Protein AF-A0A084AAA1-F1 (afdb_monomer_lite)

Organism: NCBI:txid1415168

Radius of gyration: 14.86 Å; chains: 1; bounding box: 47×26×35 Å

Sequence (110 aa):
MKALEFWNLIDKYLKENNMSLTQLNNELCFRPGYLKVRKDRHKIPSAIKMVKLKNILSDDVLYELITTFCVLPTSLHDIREVDDFILSLEISKEMREKQRMRRKLQRTTD

Structure (mmCIF, N/CA/C/O backbone):
data_AF-A0A084AAA1-F1
#
_entry.id   AF-A0A084AAA1-F1
#
loop_
_atom_site.group_PDB
_atom_site.id
_atom_site.type_symbol
_atom_site.label_atom_id
_atom_site.label_alt_id
_atom_site.label_comp_id
_atom_site.label_asym_id
_atom_site.label_entity_id
_atom_site.label_seq_id
_atom_site.pdbx_PDB_ins_code
_atom_site.Cartn_x
_atom_site.Cartn_y
_atom_site.Cartn_z
_atom_site.occupancy
_atom_site.B_iso_or_equiv
_atom_site.auth_seq_id
_atom_site.auth_comp_id
_atom_site.auth_asym_id
_atom_site.auth_atom_id
_atom_site.pdbx_PDB_model_num
ATOM 1 N N . MET A 1 1 ? 5.377 -9.518 4.140 1.00 76.12 1 MET A N 1
ATOM 2 C CA . MET A 1 1 ? 4.088 -9.570 3.437 1.00 76.12 1 MET A CA 1
ATOM 3 C C . MET A 1 1 ? 4.254 -10.195 2.053 1.00 76.12 1 MET A C 1
ATOM 5 O O . MET A 1 1 ? 5.214 -9.868 1.371 1.00 76.12 1 MET A O 1
ATOM 9 N N . LYS A 1 2 ? 3.370 -11.099 1.624 1.00 85.06 2 LYS A N 1
ATOM 10 C CA . LYS A 1 2 ? 3.373 -11.652 0.248 1.00 85.06 2 LYS A CA 1
ATOM 11 C C . LYS A 1 2 ? 2.313 -10.968 -0.624 1.00 85.06 2 LYS A C 1
ATOM 13 O O . LYS A 1 2 ? 1.360 -10.394 -0.110 1.00 85.06 2 LYS A O 1
ATOM 18 N N . ALA A 1 3 ? 2.434 -11.077 -1.950 1.00 89.00 3 ALA A N 1
ATOM 19 C CA . ALA A 1 3 ? 1.453 -10.507 -2.884 1.00 89.00 3 ALA A CA 1
ATOM 20 C C . ALA A 1 3 ? 0.015 -11.001 -2.636 1.00 89.00 3 ALA A C 1
ATOM 22 O O . ALA A 1 3 ? -0.927 -10.232 -2.790 1.00 89.00 3 ALA A O 1
ATOM 23 N N . LEU A 1 4 ? -0.152 -12.256 -2.207 1.00 92.00 4 LEU A N 1
ATOM 24 C CA . LEU A 1 4 ? -1.457 -12.809 -1.836 1.00 92.00 4 LEU A CA 1
ATOM 25 C C . LEU A 1 4 ? -2.089 -12.062 -0.650 1.00 92.00 4 LEU A C 1
ATOM 27 O O . LEU A 1 4 ? -3.261 -11.716 -0.699 1.00 92.00 4 LEU A O 1
ATOM 31 N N . GLU A 1 5 ? -1.307 -11.771 0.392 1.00 93.00 5 GLU A N 1
ATOM 32 C CA . GLU A 1 5 ? -1.784 -11.040 1.574 1.00 93.00 5 GLU A CA 1
ATOM 33 C C . GLU A 1 5 ? -2.214 -9.618 1.205 1.00 93.00 5 GLU A C 1
ATOM 35 O O . GLU A 1 5 ? -3.262 -9.161 1.650 1.00 93.00 5 GLU A O 1
ATOM 40 N N . PHE A 1 6 ? -1.456 -8.952 0.326 1.00 94.75 6 PHE A N 1
ATOM 41 C CA . PHE A 1 6 ? -1.847 -7.657 -0.230 1.00 94.75 6 PHE A CA 1
ATOM 42 C C . PHE A 1 6 ? -3.214 -7.728 -0.925 1.00 94.75 6 PHE A C 1
ATOM 44 O O . PHE A 1 6 ? -4.097 -6.929 -0.624 1.00 94.75 6 PHE A O 1
ATOM 51 N N . TRP A 1 7 ? -3.426 -8.701 -1.817 1.00 96.12 7 TRP A N 1
ATOM 52 C CA . TRP A 1 7 ? -4.703 -8.824 -2.527 1.00 96.12 7 TRP A CA 1
ATOM 53 C C . TRP A 1 7 ? -5.865 -9.203 -1.610 1.00 96.12 7 TRP A C 1
ATOM 55 O O . TRP A 1 7 ? -6.966 -8.709 -1.825 1.00 96.12 7 TRP A O 1
ATOM 65 N N . ASN A 1 8 ? -5.621 -9.979 -0.552 1.00 96.19 8 ASN A N 1
ATOM 66 C CA . ASN A 1 8 ? -6.635 -10.263 0.463 1.00 96.19 8 ASN A CA 1
ATOM 67 C C . ASN A 1 8 ? -7.078 -8.991 1.206 1.00 96.19 8 ASN A C 1
ATOM 69 O O . ASN A 1 8 ? -8.266 -8.833 1.482 1.00 96.19 8 ASN A O 1
ATOM 73 N N . LEU A 1 9 ? -6.151 -8.074 1.510 1.00 96.12 9 LEU A N 1
ATOM 74 C CA . LEU A 1 9 ? -6.488 -6.780 2.117 1.00 96.12 9 LEU A CA 1
ATOM 75 C C . LEU A 1 9 ? -7.330 -5.917 1.171 1.00 96.12 9 LEU A C 1
ATOM 77 O O . LEU A 1 9 ? -8.325 -5.336 1.598 1.00 96.12 9 LEU A O 1
ATOM 81 N N . ILE A 1 10 ? -6.976 -5.885 -0.117 1.00 96.88 10 ILE A N 1
ATOM 82 C CA . ILE A 1 10 ? -7.769 -5.180 -1.132 1.00 96.88 10 ILE A CA 1
ATOM 83 C C . ILE A 1 10 ? -9.165 -5.798 -1.260 1.00 96.88 10 ILE A C 1
ATOM 85 O O . ILE A 1 10 ? -10.152 -5.072 -1.243 1.00 96.88 10 ILE A O 1
ATOM 89 N N . ASP A 1 11 ? -9.277 -7.123 -1.333 1.00 97.06 11 ASP A N 1
ATOM 90 C CA . ASP A 1 11 ? -10.569 -7.808 -1.453 1.00 97.06 11 ASP A CA 1
ATOM 91 C C . ASP A 1 11 ? -11.457 -7.587 -0.226 1.00 97.06 11 ASP A C 1
ATOM 93 O O . ASP A 1 11 ? -12.671 -7.417 -0.361 1.00 97.06 11 ASP A O 1
ATOM 97 N N . LYS A 1 12 ? -10.856 -7.527 0.968 1.00 97.31 12 LYS A N 1
ATOM 98 C CA . LYS A 1 12 ? -11.556 -7.148 2.196 1.00 97.31 12 LYS A CA 1
ATOM 99 C C . LYS A 1 12 ? -12.113 -5.726 2.097 1.00 97.31 12 LYS A C 1
ATOM 101 O O . LYS A 1 12 ? -13.311 -5.551 2.302 1.00 97.31 12 LYS A O 1
ATOM 106 N N . TYR A 1 13 ? -11.287 -4.750 1.716 1.00 96.75 13 TYR A N 1
ATOM 107 C CA . TYR A 1 13 ? -11.724 -3.362 1.534 1.00 96.75 13 TYR A CA 1
ATOM 108 C C . TYR A 1 13 ? -12.859 -3.246 0.505 1.00 96.75 13 TYR A C 1
ATOM 110 O O . TYR A 1 13 ? -13.869 -2.592 0.759 1.00 96.75 13 TYR A O 1
ATOM 118 N N . LEU A 1 14 ? -12.728 -3.920 -0.642 1.00 97.38 14 LEU A N 1
ATOM 119 C CA . LEU A 1 14 ? -13.755 -3.944 -1.687 1.00 97.38 14 LEU A CA 1
ATOM 120 C C . LEU A 1 14 ? -15.087 -4.490 -1.161 1.00 97.38 14 LEU A C 1
ATOM 122 O O . LEU A 1 14 ? -16.141 -3.917 -1.431 1.00 97.38 14 LEU A O 1
ATOM 126 N N . LYS A 1 15 ? -15.043 -5.569 -0.371 1.00 97.50 15 LYS A N 1
ATOM 127 C CA . LYS A 1 15 ? -16.231 -6.165 0.245 1.00 97.50 15 LYS A CA 1
ATOM 128 C C . LYS A 1 15 ? -16.878 -5.230 1.269 1.00 97.50 15 LYS A C 1
ATOM 130 O O . LYS A 1 15 ? -18.095 -5.084 1.255 1.00 97.50 15 LYS A O 1
ATOM 135 N N . GLU A 1 16 ? -16.083 -4.609 2.136 1.00 97.00 16 GLU A N 1
ATOM 136 C CA . GLU A 1 16 ? -16.565 -3.687 3.176 1.00 97.00 16 GLU A CA 1
ATOM 137 C C . GLU A 1 16 ? -17.222 -2.434 2.585 1.00 97.00 16 GLU A C 1
ATOM 139 O O . GLU A 1 16 ? -18.199 -1.938 3.138 1.00 97.00 16 GLU A O 1
ATOM 144 N N . ASN A 1 17 ? -16.740 -1.968 1.431 1.00 96.12 17 ASN A N 1
ATOM 145 C CA . ASN A 1 17 ? -17.249 -0.773 0.757 1.00 96.12 17 ASN A CA 1
ATOM 146 C C . ASN A 1 17 ? -18.247 -1.078 -0.376 1.00 96.12 17 ASN A C 1
ATOM 148 O O . ASN A 1 17 ? -18.638 -0.166 -1.100 1.00 96.12 17 ASN A O 1
ATOM 152 N N . ASN A 1 18 ? -18.649 -2.344 -0.558 1.00 96.56 18 ASN A N 1
ATOM 153 C CA . ASN A 1 18 ? -19.498 -2.800 -1.669 1.00 96.56 18 ASN A CA 1
ATOM 154 C C . ASN A 1 18 ? -19.027 -2.266 -3.042 1.00 96.56 18 ASN A C 1
ATOM 156 O O . ASN A 1 18 ? -19.808 -1.776 -3.860 1.00 96.56 18 ASN A O 1
ATOM 160 N N . MET A 1 19 ? -17.715 -2.331 -3.266 1.00 96.56 19 MET A N 1
ATOM 161 C CA . MET A 1 19 ? -17.024 -1.755 -4.413 1.00 96.56 19 MET A CA 1
ATOM 162 C C . MET A 1 19 ? -16.397 -2.859 -5.268 1.00 96.56 19 MET A C 1
ATOM 164 O O . MET A 1 19 ? -15.842 -3.833 -4.767 1.00 96.56 19 MET A O 1
ATOM 168 N N . SER A 1 20 ? -16.443 -2.706 -6.589 1.00 97.31 20 SER A N 1
ATOM 169 C CA . SER A 1 20 ? -15.725 -3.579 -7.521 1.00 97.31 20 SER A CA 1
ATOM 170 C C . SER A 1 20 ? -14.266 -3.150 -7.705 1.00 97.31 20 SER A C 1
ATOM 172 O O . SER A 1 20 ? -13.923 -1.971 -7.625 1.00 97.31 20 SER A O 1
ATOM 174 N N . LEU A 1 21 ? -13.397 -4.098 -8.072 1.00 96.94 21 LEU A N 1
ATOM 175 C CA . LEU A 1 21 ? -11.989 -3.801 -8.374 1.00 96.94 21 LEU A CA 1
ATOM 176 C C . LEU A 1 21 ? -11.832 -2.771 -9.513 1.00 96.94 21 LEU A C 1
ATOM 178 O O . LEU A 1 21 ? -10.875 -1.999 -9.527 1.00 96.94 21 LEU A O 1
ATOM 182 N N . THR A 1 22 ? -12.766 -2.749 -10.469 1.00 96.88 22 THR A N 1
ATOM 183 C CA . THR A 1 22 ? -12.785 -1.772 -11.568 1.00 96.88 22 THR A CA 1
ATOM 184 C C . THR A 1 22 ? -13.119 -0.366 -11.074 1.00 96.88 22 THR A C 1
ATOM 186 O O . THR A 1 22 ? -12.468 0.584 -11.502 1.00 96.88 22 THR A O 1
ATOM 189 N N . GLN A 1 23 ? -14.091 -0.225 -10.166 1.00 96.88 23 GLN A N 1
ATOM 190 C CA . GLN A 1 23 ? -14.410 1.064 -9.541 1.00 96.88 23 GLN A CA 1
ATOM 191 C C . GLN A 1 23 ? -13.202 1.597 -8.774 1.00 96.88 23 GLN A C 1
ATOM 193 O O . GLN A 1 23 ? -12.750 2.698 -9.074 1.00 96.88 23 GLN A O 1
ATOM 198 N N . LEU A 1 24 ? -12.586 0.767 -7.926 1.00 96.75 24 LEU A N 1
ATOM 199 C CA . LEU A 1 24 ? -11.368 1.139 -7.204 1.00 96.75 24 LEU A CA 1
ATOM 200 C C . LEU A 1 24 ? -10.240 1.569 -8.155 1.00 96.75 24 LEU A C 1
ATOM 202 O O . LEU A 1 24 ? -9.554 2.562 -7.929 1.00 96.75 24 LEU A O 1
ATOM 206 N N . ASN A 1 25 ? -10.044 0.843 -9.259 1.00 97.25 25 ASN A N 1
ATOM 207 C CA . ASN A 1 25 ? -9.040 1.198 -10.263 1.00 97.25 25 ASN A CA 1
ATOM 208 C C . ASN A 1 25 ? -9.265 2.606 -10.838 1.00 97.25 25 ASN A C 1
ATOM 210 O O . ASN A 1 25 ? -8.297 3.325 -11.096 1.00 97.25 25 ASN A O 1
ATOM 214 N N . ASN A 1 26 ? -10.526 2.976 -11.055 1.00 95.75 26 ASN A N 1
ATOM 215 C CA . ASN A 1 26 ? -10.905 4.275 -11.595 1.00 95.75 26 ASN A CA 1
ATOM 216 C C . ASN A 1 26 ? -10.785 5.384 -10.543 1.00 95.75 26 ASN A C 1
ATOM 218 O O . ASN A 1 26 ? -10.246 6.437 -10.867 1.00 95.75 26 ASN A O 1
ATOM 222 N N . GLU A 1 27 ? -11.191 5.138 -9.295 1.00 95.56 27 GLU A N 1
ATOM 223 C CA . GLU A 1 27 ? -11.030 6.088 -8.180 1.00 95.56 27 GLU A CA 1
ATOM 224 C C . GLU A 1 27 ? -9.563 6.431 -7.919 1.00 95.56 27 GLU A C 1
ATOM 226 O O . GLU A 1 27 ? -9.206 7.581 -7.680 1.00 95.56 27 GLU A O 1
ATOM 231 N N . LEU A 1 28 ? -8.676 5.446 -8.061 1.00 95.56 28 LEU A N 1
ATOM 232 C CA . LEU A 1 28 ? -7.232 5.651 -7.949 1.00 95.56 28 LEU A CA 1
ATOM 233 C C . LEU A 1 28 ? -6.615 6.288 -9.206 1.00 95.56 28 LEU A C 1
ATOM 235 O O . LEU A 1 28 ? -5.391 6.466 -9.291 1.00 95.56 28 LEU A O 1
ATOM 239 N N . CYS A 1 29 ? -7.431 6.632 -10.206 1.00 95.50 29 CYS A N 1
ATOM 240 C CA . CYS A 1 29 ? -7.008 7.166 -11.498 1.00 95.50 29 CYS A CA 1
ATOM 241 C C . CYS A 1 29 ? -5.873 6.324 -12.103 1.00 95.50 29 CYS A C 1
ATOM 243 O O . CYS A 1 29 ? -4.823 6.840 -12.510 1.00 95.50 29 CYS A O 1
ATOM 245 N N . PHE A 1 30 ? -6.018 4.999 -12.066 1.00 95.81 30 PHE A N 1
ATOM 246 C CA . PHE A 1 30 ? -5.104 4.089 -12.739 1.00 95.81 30 PHE A CA 1
ATOM 247 C C . PHE A 1 30 ? -5.542 3.854 -14.180 1.00 95.81 30 PHE A C 1
ATOM 249 O O . PHE A 1 30 ? -6.703 4.027 -14.545 1.00 95.81 30 PHE A O 1
ATOM 256 N N . ARG A 1 31 ? -4.593 3.415 -15.018 1.00 95.75 31 ARG A N 1
ATOM 257 C CA . ARG A 1 31 ? -4.911 2.986 -16.384 1.00 95.75 31 ARG A CA 1
ATOM 258 C C . ARG A 1 31 ? -6.020 1.918 -16.328 1.00 95.75 31 ARG A C 1
ATOM 260 O O . ARG A 1 31 ? -5.969 1.072 -15.428 1.00 95.75 31 ARG A O 1
ATOM 267 N N . PRO A 1 32 ? -6.986 1.914 -17.264 1.00 95.38 32 PRO A N 1
ATOM 268 C CA . PRO A 1 32 ? -8.051 0.917 -17.279 1.00 95.38 32 PRO A CA 1
ATOM 269 C C . PRO A 1 32 ? -7.514 -0.515 -17.150 1.00 95.38 32 PRO A C 1
ATOM 271 O O . PRO A 1 32 ? -6.584 -0.908 -17.855 1.00 95.38 32 PRO A O 1
ATOM 274 N N . GLY A 1 33 ? -8.073 -1.272 -16.202 1.00 93.62 33 GLY A N 1
ATOM 275 C CA . GLY A 1 33 ? -7.711 -2.670 -15.944 1.00 93.62 33 GLY A CA 1
ATOM 276 C C . GLY A 1 33 ? -6.363 -2.896 -15.246 1.00 93.62 33 GLY A C 1
ATOM 277 O O . GLY A 1 33 ? -5.970 -4.050 -15.075 1.00 93.62 33 GLY A O 1
ATOM 278 N N . TYR A 1 34 ? -5.653 -1.847 -14.817 1.00 96.88 34 TYR A N 1
ATOM 279 C CA . TYR A 1 34 ? -4.331 -1.975 -14.195 1.00 96.88 34 TYR A CA 1
ATOM 280 C C . TYR A 1 34 ? -4.331 -2.906 -12.976 1.00 96.88 34 TYR A C 1
ATOM 282 O O . TYR A 1 34 ? -3.507 -3.823 -12.912 1.00 96.88 34 TYR A O 1
ATOM 290 N N . LEU A 1 35 ? -5.255 -2.708 -12.028 1.00 96.56 35 LEU A N 1
ATOM 291 C CA . LEU A 1 35 ? -5.328 -3.549 -10.829 1.00 96.56 35 LEU A CA 1
ATOM 292 C C . LEU A 1 35 ? -5.676 -4.998 -11.160 1.00 96.56 35 LEU A C 1
ATOM 294 O O . LEU A 1 35 ? -5.062 -5.899 -10.600 1.00 96.56 35 LEU A O 1
ATOM 298 N N . LYS A 1 36 ? -6.582 -5.226 -12.118 1.00 96.44 36 LYS A N 1
ATOM 299 C CA . LYS A 1 36 ? -6.924 -6.575 -12.585 1.00 96.44 36 LYS A CA 1
ATOM 300 C C . LYS A 1 36 ? -5.687 -7.300 -13.120 1.00 96.44 36 LYS A C 1
ATOM 302 O O . LYS A 1 36 ? -5.345 -8.367 -12.631 1.00 96.44 36 LYS A O 1
ATOM 307 N N . VAL A 1 37 ? -4.936 -6.665 -14.024 1.00 96.69 37 VAL A N 1
ATOM 308 C CA . VAL A 1 37 ? -3.699 -7.242 -14.580 1.00 96.69 37 VAL A CA 1
ATOM 309 C C . VAL A 1 37 ? -2.664 -7.537 -13.490 1.00 96.69 37 VAL A C 1
ATOM 311 O O . VAL A 1 37 ? -1.951 -8.538 -13.565 1.00 96.69 37 VAL A O 1
ATOM 314 N N . ARG A 1 38 ? -2.540 -6.669 -12.479 1.00 95.31 38 ARG A N 1
ATOM 315 C CA . ARG A 1 38 ? -1.621 -6.888 -11.353 1.00 95.31 38 ARG A CA 1
ATOM 316 C C . ARG A 1 38 ? -2.072 -8.055 -10.475 1.00 95.31 38 ARG A C 1
ATOM 318 O O . ARG A 1 38 ? -1.221 -8.866 -10.108 1.00 95.31 38 ARG A O 1
ATOM 325 N N . LYS A 1 39 ? -3.376 -8.167 -10.210 1.00 95.75 39 LYS A N 1
ATOM 326 C CA . LYS A 1 39 ? -3.982 -9.255 -9.436 1.00 95.75 39 LYS A CA 1
ATOM 327 C C . LYS A 1 39 ? -3.791 -10.599 -10.121 1.00 95.75 39 LYS A C 1
ATOM 329 O O . LYS A 1 39 ? -3.214 -11.496 -9.518 1.00 95.75 39 LYS A O 1
ATOM 334 N N . ASP A 1 40 ? -4.130 -10.690 -11.404 1.00 94.94 40 ASP A N 1
ATOM 335 C CA . ASP A 1 40 ? -3.993 -11.918 -12.200 1.00 94.94 40 ASP A CA 1
ATOM 336 C C . ASP A 1 40 ? -2.532 -12.402 -12.249 1.00 94.94 40 ASP A C 1
ATOM 338 O O . ASP A 1 40 ? -2.233 -13.593 -12.181 1.00 94.94 40 ASP A O 1
ATOM 342 N N . ARG A 1 41 ? -1.582 -11.460 -12.301 1.00 94.56 41 ARG A N 1
ATOM 343 C CA . ARG A 1 41 ? -0.139 -11.753 -12.301 1.00 94.56 41 ARG A CA 1
ATOM 344 C C . ARG A 1 41 ? 0.453 -11.967 -10.910 1.00 94.56 41 ARG A C 1
ATOM 346 O O . ARG A 1 41 ? 1.666 -12.136 -10.818 1.00 94.56 41 ARG A O 1
ATOM 353 N N . HIS A 1 42 ? -0.351 -11.917 -9.848 1.00 92.12 42 HIS A N 1
ATOM 354 C CA . HIS A 1 42 ? 0.108 -12.002 -8.460 1.00 92.12 42 HIS A CA 1
ATOM 355 C C . HIS A 1 42 ? 1.226 -10.990 -8.143 1.00 92.12 42 HIS A C 1
ATOM 357 O O . HIS A 1 42 ? 2.176 -11.286 -7.419 1.00 92.12 42 HIS A O 1
ATOM 363 N N . LYS A 1 43 ? 1.134 -9.778 -8.709 1.00 92.81 43 LYS A N 1
ATOM 364 C CA . LYS A 1 43 ? 2.117 -8.702 -8.520 1.00 92.81 43 LYS A CA 1
ATOM 365 C C . LYS A 1 43 ? 1.535 -7.566 -7.697 1.00 92.81 43 LYS A C 1
ATOM 367 O O . LYS A 1 43 ? 0.404 -7.145 -7.920 1.00 92.81 43 LYS A O 1
ATOM 372 N N . ILE A 1 44 ? 2.362 -7.010 -6.822 1.00 92.00 44 ILE A N 1
ATOM 373 C CA . ILE A 1 44 ? 2.067 -5.766 -6.109 1.00 92.00 44 ILE A CA 1
ATOM 374 C C . ILE A 1 44 ? 2.330 -4.586 -7.076 1.00 92.00 44 ILE A C 1
ATOM 376 O O . ILE A 1 44 ? 3.206 -4.685 -7.954 1.00 92.00 44 ILE A O 1
ATOM 380 N N . PRO A 1 45 ? 1.541 -3.497 -7.021 1.00 93.31 45 PRO A N 1
ATOM 381 C CA . PRO A 1 45 ? 1.867 -2.266 -7.739 1.00 93.31 45 PRO A CA 1
ATOM 382 C C . PRO A 1 45 ? 3.218 -1.666 -7.297 1.00 93.31 45 PRO A C 1
ATOM 384 O O . PRO A 1 45 ? 3.798 -2.066 -6.295 1.00 93.31 45 PRO A O 1
ATOM 387 N N . SER A 1 46 ? 3.766 -0.735 -8.080 1.00 93.62 46 SER A N 1
ATOM 388 C CA . SER A 1 46 ? 5.031 -0.064 -7.737 1.00 93.62 46 SER A CA 1
ATOM 389 C C . SER A 1 46 ? 4.874 0.874 -6.538 1.00 93.62 46 SER A C 1
ATOM 391 O O . SER A 1 46 ? 3.755 1.276 -6.215 1.00 93.62 46 SER A O 1
ATOM 393 N N . ALA A 1 47 ? 5.993 1.288 -5.934 1.00 93.31 47 ALA A N 1
ATOM 394 C CA . ALA A 1 47 ? 5.983 2.188 -4.777 1.00 93.31 47 ALA A CA 1
ATOM 395 C C . ALA A 1 47 ? 5.210 3.492 -5.055 1.00 93.31 47 ALA A C 1
ATOM 397 O O . ALA A 1 47 ? 4.322 3.858 -4.295 1.00 93.31 47 ALA A O 1
ATOM 398 N N . ILE A 1 48 ? 5.427 4.108 -6.220 1.00 94.00 48 ILE A N 1
ATOM 399 C CA . ILE A 1 48 ? 4.686 5.305 -6.653 1.00 94.00 48 ILE A CA 1
ATOM 400 C C . ILE A 1 48 ? 3.165 5.079 -6.749 1.00 94.00 48 ILE A C 1
ATOM 402 O O . ILE A 1 48 ? 2.363 5.973 -6.509 1.00 94.00 48 ILE A O 1
ATOM 406 N N . LYS A 1 49 ? 2.723 3.859 -7.083 1.00 94.12 49 LYS A N 1
ATOM 407 C CA . LYS A 1 49 ? 1.293 3.520 -7.128 1.00 94.12 49 LYS A CA 1
ATOM 408 C C . LYS A 1 49 ? 0.737 3.208 -5.737 1.00 94.12 49 LYS A C 1
ATOM 410 O O . LYS A 1 49 ? -0.457 3.411 -5.538 1.00 94.12 49 LYS A O 1
ATOM 415 N N . MET A 1 50 ? 1.570 2.753 -4.796 1.00 93.62 50 MET A N 1
ATOM 416 C CA . MET A 1 50 ? 1.172 2.527 -3.400 1.00 93.62 50 MET A CA 1
ATOM 417 C C . MET A 1 50 ? 0.787 3.814 -2.679 1.00 93.62 50 MET A C 1
ATOM 419 O O . MET A 1 50 ? -0.113 3.768 -1.851 1.00 93.62 50 MET A O 1
ATOM 423 N N . VAL A 1 51 ? 1.381 4.954 -3.043 1.00 94.12 51 VAL A N 1
ATOM 424 C CA . VAL A 1 51 ? 1.026 6.277 -2.492 1.00 94.12 51 VAL A CA 1
ATOM 425 C C . VAL A 1 51 ? -0.485 6.528 -2.552 1.00 94.12 51 VAL A C 1
ATOM 427 O O . VAL A 1 51 ? -1.092 7.023 -1.605 1.00 94.12 51 VAL A O 1
ATOM 430 N N . LYS A 1 52 ? -1.134 6.100 -3.642 1.00 94.81 52 LYS A N 1
ATOM 431 C CA . LYS A 1 52 ? -2.575 6.298 -3.838 1.00 94.81 52 LYS A CA 1
ATOM 432 C C . LYS A 1 52 ? -3.461 5.442 -2.925 1.00 94.81 52 LYS A C 1
ATOM 434 O O . LYS A 1 52 ? -4.662 5.664 -2.880 1.00 94.81 52 LYS A O 1
ATOM 439 N N . LEU A 1 53 ? -2.896 4.476 -2.203 1.00 94.75 53 LEU A N 1
ATOM 440 C CA . LEU A 1 53 ? -3.631 3.575 -1.313 1.00 94.75 53 LEU A CA 1
ATOM 441 C C . LEU A 1 53 ? -3.685 4.057 0.151 1.00 94.75 53 LEU A C 1
ATOM 443 O O . LEU A 1 53 ? -4.152 3.297 0.996 1.00 94.75 53 LEU A O 1
ATOM 447 N N . LYS A 1 54 ? -3.266 5.301 0.457 1.00 91.81 54 LYS A N 1
ATOM 448 C CA . LYS A 1 54 ? -3.229 5.874 1.825 1.00 91.81 54 LYS A CA 1
ATOM 449 C C . LYS A 1 54 ? -4.539 5.738 2.610 1.00 91.81 54 LYS A C 1
ATOM 451 O O . LYS A 1 54 ? -4.515 5.504 3.806 1.00 91.81 54 LYS A O 1
ATOM 456 N N . ASN A 1 55 ? -5.679 5.835 1.930 1.00 91.19 55 ASN A N 1
ATOM 457 C CA . ASN A 1 55 ? -7.000 5.765 2.570 1.00 91.19 55 ASN A CA 1
ATOM 458 C C . ASN A 1 55 ? -7.645 4.370 2.494 1.00 91.19 55 ASN A C 1
ATOM 460 O O . ASN A 1 55 ? -8.814 4.205 2.827 1.00 91.19 55 ASN A O 1
ATOM 464 N N . ILE A 1 56 ? -6.905 3.379 1.998 1.00 93.81 56 ILE A N 1
ATOM 465 C CA . ILE A 1 56 ? -7.389 2.012 1.763 1.00 93.81 56 ILE A CA 1
ATOM 466 C C . ILE A 1 56 ? -6.644 1.022 2.653 1.00 93.81 56 ILE A C 1
ATOM 468 O O . ILE A 1 56 ? -7.237 0.091 3.191 1.00 93.81 56 ILE A O 1
ATOM 472 N N . LEU A 1 57 ? -5.335 1.211 2.800 1.00 93.94 57 LEU A N 1
ATOM 473 C CA . LEU A 1 57 ? -4.468 0.380 3.624 1.00 93.94 57 LEU A CA 1
ATOM 474 C C . LEU A 1 57 ? -3.947 1.197 4.800 1.00 93.94 57 LEU A C 1
ATOM 476 O O . LEU A 1 57 ? -3.797 2.409 4.693 1.00 93.94 57 LEU A O 1
ATOM 480 N N . SER A 1 58 ? -3.634 0.527 5.907 1.00 94.62 58 SER A N 1
ATOM 481 C CA . SER A 1 58 ? -3.016 1.202 7.045 1.00 94.62 58 SER A CA 1
ATOM 482 C C . SER A 1 58 ? -1.587 1.644 6.733 1.00 94.62 58 SER A C 1
ATOM 484 O O . SER A 1 58 ? -0.880 1.020 5.933 1.00 94.62 58 SER A O 1
ATOM 486 N N . ASP A 1 59 ? -1.139 2.677 7.439 1.00 95.31 59 ASP A N 1
ATOM 487 C CA . ASP A 1 59 ? 0.205 3.243 7.312 1.00 95.31 59 ASP A CA 1
ATOM 488 C C . ASP A 1 59 ? 1.308 2.194 7.508 1.00 95.31 59 ASP A C 1
ATOM 490 O O . ASP A 1 59 ? 2.255 2.133 6.724 1.00 95.31 59 ASP A O 1
ATOM 494 N N . ASP A 1 60 ? 1.151 1.287 8.476 1.00 94.50 60 ASP A N 1
ATOM 495 C CA . ASP A 1 60 ? 2.080 0.173 8.697 1.00 94.50 60 ASP A CA 1
ATOM 496 C C . ASP A 1 60 ? 2.178 -0.773 7.493 1.00 94.50 60 ASP A C 1
ATOM 498 O O . ASP A 1 60 ? 3.273 -1.204 7.115 1.00 94.50 60 ASP A O 1
ATOM 502 N N . VAL A 1 61 ? 1.038 -1.096 6.874 1.00 94.06 61 VAL A N 1
ATOM 503 C CA . VAL A 1 61 ? 0.985 -1.975 5.700 1.00 94.06 61 VAL A CA 1
ATOM 504 C C . VAL A 1 61 ? 1.642 -1.293 4.506 1.00 94.06 61 VAL A C 1
ATOM 506 O O . VAL A 1 61 ? 2.468 -1.907 3.827 1.00 94.06 61 VAL A O 1
ATOM 509 N N . LEU A 1 62 ? 1.311 -0.023 4.261 1.00 94.44 62 LEU A N 1
ATOM 510 C CA . LEU A 1 62 ? 1.892 0.767 3.175 1.00 94.44 62 LEU A CA 1
ATOM 511 C C . LEU A 1 62 ? 3.404 0.884 3.330 1.00 94.44 62 LEU A C 1
ATOM 513 O O . LEU A 1 62 ? 4.149 0.637 2.380 1.00 94.44 62 LEU A O 1
ATOM 517 N N . TYR A 1 63 ? 3.859 1.175 4.543 1.00 94.06 63 TYR A N 1
ATOM 518 C CA . TYR A 1 63 ? 5.269 1.281 4.857 1.00 94.06 63 TYR A CA 1
ATOM 519 C C . TYR A 1 63 ? 6.020 -0.038 4.627 1.00 94.06 63 TYR A C 1
ATOM 521 O O . TYR A 1 63 ? 7.061 -0.050 3.961 1.00 94.06 63 TYR A O 1
ATOM 529 N N . GLU A 1 64 ? 5.504 -1.172 5.119 1.00 91.88 64 GLU A N 1
ATOM 530 C CA . GLU A 1 64 ? 6.130 -2.480 4.882 1.00 91.88 64 GLU A CA 1
ATOM 531 C C . GLU A 1 64 ? 6.166 -2.832 3.387 1.00 91.88 64 GLU A C 1
ATOM 533 O O . GLU A 1 64 ? 7.198 -3.296 2.891 1.00 91.88 64 GLU A O 1
ATOM 538 N N . LEU A 1 65 ? 5.071 -2.598 2.658 1.00 92.44 65 LEU A N 1
ATOM 539 C CA . LEU A 1 65 ? 4.987 -2.879 1.224 1.00 92.44 65 LEU A CA 1
ATOM 540 C C . LE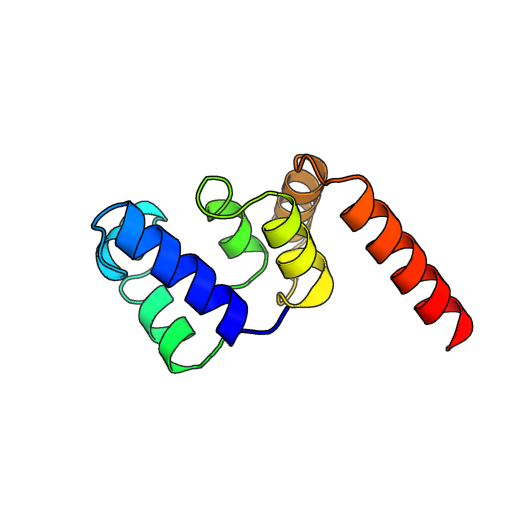U A 1 65 ? 6.015 -2.078 0.430 1.00 92.44 65 LEU A C 1
ATOM 542 O O . LEU A 1 65 ? 6.746 -2.663 -0.373 1.00 92.44 65 LEU A O 1
ATOM 546 N N . ILE A 1 66 ? 6.089 -0.768 0.661 1.00 92.31 66 ILE A N 1
ATOM 547 C CA . ILE A 1 66 ? 6.982 0.118 -0.087 1.00 92.31 66 ILE A CA 1
ATOM 548 C C . ILE A 1 66 ? 8.448 -0.209 0.205 1.00 92.31 66 ILE A C 1
ATOM 550 O O . ILE A 1 66 ? 9.234 -0.364 -0.725 1.00 92.31 66 ILE A O 1
ATOM 554 N N . THR A 1 67 ? 8.809 -0.376 1.479 1.00 88.81 67 THR A N 1
ATOM 555 C CA . THR A 1 67 ? 10.213 -0.553 1.893 1.00 88.81 67 THR A CA 1
ATOM 556 C C . THR A 1 67 ? 10.773 -1.950 1.641 1.00 88.81 67 THR A C 1
ATOM 558 O O . THR A 1 67 ? 11.988 -2.127 1.661 1.00 88.81 67 THR A O 1
ATOM 561 N N . THR A 1 68 ? 9.912 -2.956 1.449 1.00 85.81 68 THR A N 1
ATOM 562 C CA . THR A 1 68 ? 10.349 -4.363 1.399 1.00 85.81 68 THR A CA 1
ATOM 563 C C . THR A 1 68 ? 10.002 -5.070 0.089 1.00 85.81 68 THR A C 1
ATOM 565 O O . THR A 1 68 ? 10.750 -5.946 -0.334 1.00 85.81 68 THR A O 1
ATOM 568 N N . PHE A 1 69 ? 8.867 -4.749 -0.541 1.00 83.94 69 PHE A N 1
ATOM 569 C CA . PHE A 1 69 ? 8.312 -5.574 -1.625 1.00 83.94 69 PHE A CA 1
ATOM 570 C C . PHE A 1 69 ? 8.106 -4.827 -2.941 1.00 83.94 69 PHE A C 1
ATOM 572 O O . PHE A 1 69 ? 8.056 -5.454 -4.001 1.00 83.94 69 PHE A O 1
ATOM 579 N N . CYS A 1 70 ? 7.950 -3.506 -2.897 1.00 85.88 70 CYS A N 1
ATOM 580 C CA . CYS A 1 70 ? 7.708 -2.719 -4.093 1.00 85.88 70 CYS A CA 1
ATOM 581 C C . CYS A 1 70 ? 8.981 -2.529 -4.917 1.00 85.88 70 CYS A C 1
ATOM 583 O O . CYS A 1 70 ? 10.073 -2.333 -4.394 1.00 85.88 70 CYS A O 1
ATOM 585 N N . VAL A 1 71 ? 8.803 -2.496 -6.238 1.00 86.44 71 VAL A N 1
ATOM 586 C CA . VAL A 1 71 ? 9.828 -1.956 -7.134 1.00 86.44 71 VAL A CA 1
ATOM 587 C C . VAL A 1 71 ? 9.917 -0.452 -6.886 1.00 86.44 71 VAL A C 1
ATOM 589 O O . VAL A 1 71 ? 8.904 0.252 -7.007 1.00 86.44 71 VAL A O 1
ATOM 592 N N . LEU A 1 72 ? 11.116 0.007 -6.528 1.00 83.50 72 LEU A N 1
ATOM 593 C CA . LEU A 1 72 ? 11.406 1.414 -6.287 1.00 83.50 72 LEU A CA 1
ATOM 594 C C . LEU A 1 72 ? 11.522 2.184 -7.611 1.00 83.50 72 LEU A C 1
ATOM 596 O O . LEU A 1 72 ? 11.947 1.614 -8.622 1.00 83.50 72 LEU A O 1
ATOM 600 N N . PRO A 1 73 ? 11.111 3.461 -7.631 1.00 82.94 73 PRO A N 1
ATOM 601 C CA . PRO A 1 73 ? 11.286 4.310 -8.797 1.00 82.94 73 PRO A CA 1
ATOM 602 C C . PRO A 1 73 ? 12.770 4.572 -9.077 1.00 82.94 73 PRO A C 1
ATOM 604 O O . PRO A 1 73 ? 13.602 4.565 -8.174 1.00 82.94 73 PRO A O 1
ATOM 607 N N . THR A 1 74 ? 13.092 4.823 -10.344 1.00 87.25 74 THR A N 1
ATOM 608 C CA . THR A 1 74 ? 14.461 5.127 -10.794 1.00 87.25 74 THR A CA 1
ATOM 609 C C . THR A 1 74 ? 14.680 6.610 -11.077 1.00 87.25 74 THR A C 1
ATOM 611 O O . THR A 1 74 ? 15.817 7.073 -11.086 1.00 87.25 74 THR A O 1
ATOM 614 N N . SER A 1 75 ? 13.615 7.377 -11.316 1.00 93.69 75 SER A N 1
ATOM 615 C CA . SER A 1 75 ? 13.699 8.823 -11.509 1.00 93.69 75 SER A CA 1
ATOM 616 C C . SER A 1 75 ? 13.741 9.552 -10.171 1.00 93.69 75 SER A C 1
ATOM 618 O O . SER A 1 75 ? 12.925 9.278 -9.293 1.00 93.69 75 SER A O 1
ATOM 620 N N . LEU A 1 76 ? 14.622 10.548 -10.057 1.00 88.94 76 LEU A N 1
ATOM 621 C CA . LEU A 1 76 ? 14.798 11.347 -8.838 1.00 88.94 76 LEU A CA 1
ATOM 622 C C . LEU A 1 76 ? 13.504 11.999 -8.333 1.00 88.94 76 LEU A C 1
ATOM 624 O O . LEU A 1 76 ? 13.309 12.081 -7.125 1.00 88.94 76 LEU A O 1
ATOM 628 N N . HIS A 1 77 ? 12.632 12.450 -9.239 1.00 91.38 77 HIS A N 1
ATOM 629 C CA . HIS A 1 77 ? 11.335 13.029 -8.880 1.00 91.38 77 HIS A CA 1
ATOM 630 C C . HIS A 1 77 ? 10.468 12.023 -8.107 1.00 91.38 77 HIS A C 1
ATOM 632 O O . HIS A 1 77 ? 10.115 12.264 -6.958 1.00 91.38 77 HIS A O 1
ATOM 638 N N . ASP A 1 78 ? 10.202 10.863 -8.706 1.00 88.50 78 ASP A N 1
ATOM 639 C CA . ASP A 1 78 ? 9.371 9.820 -8.097 1.00 88.50 78 ASP A CA 1
ATOM 640 C C . ASP A 1 78 ? 9.995 9.230 -6.824 1.00 88.50 78 ASP A C 1
ATOM 642 O O . ASP A 1 78 ? 9.268 8.808 -5.929 1.00 88.50 78 ASP A O 1
ATOM 646 N N . ILE A 1 79 ? 11.332 9.196 -6.725 1.00 92.31 79 ILE A N 1
ATOM 647 C CA . ILE A 1 79 ? 12.024 8.806 -5.486 1.00 92.31 79 ILE A CA 1
ATOM 648 C C . ILE A 1 79 ? 11.654 9.770 -4.360 1.00 92.31 79 ILE A C 1
ATOM 650 O O . ILE A 1 79 ? 11.207 9.317 -3.312 1.00 92.31 79 ILE A O 1
ATOM 654 N N . ARG A 1 80 ? 11.769 11.085 -4.593 1.00 92.12 80 ARG A N 1
ATOM 655 C CA . ARG A 1 80 ? 11.404 12.097 -3.591 1.00 92.12 80 ARG A CA 1
ATOM 656 C C . ARG A 1 80 ? 9.938 11.998 -3.196 1.00 92.12 80 ARG A C 1
ATOM 658 O O . ARG A 1 80 ? 9.640 12.024 -2.013 1.00 92.12 80 ARG A O 1
ATOM 665 N N . GLU A 1 81 ? 9.041 11.814 -4.162 1.00 93.38 81 GLU A N 1
ATOM 666 C CA . GLU A 1 81 ? 7.610 11.661 -3.877 1.00 93.38 81 GLU A CA 1
ATOM 667 C C . GLU A 1 81 ? 7.331 10.452 -2.971 1.00 93.38 81 GLU A C 1
ATOM 669 O O . GLU A 1 81 ? 6.569 10.546 -2.008 1.00 93.38 81 GLU A O 1
ATOM 674 N N . VAL A 1 82 ? 7.967 9.312 -3.253 1.00 94.12 82 VAL A N 1
ATOM 675 C CA . VAL A 1 82 ? 7.833 8.110 -2.425 1.00 94.12 82 VAL A CA 1
ATOM 676 C C . VAL A 1 82 ? 8.453 8.316 -1.042 1.00 94.12 82 VAL A C 1
ATOM 678 O O . VAL A 1 82 ? 7.844 7.908 -0.054 1.00 94.12 82 VAL A O 1
ATOM 681 N N . ASP A 1 83 ? 9.619 8.952 -0.948 1.00 93.94 83 ASP A N 1
ATOM 682 C CA . ASP A 1 83 ? 10.285 9.224 0.328 1.00 93.94 83 ASP A CA 1
ATOM 683 C C . ASP A 1 83 ? 9.460 10.177 1.203 1.00 93.94 83 ASP A C 1
ATOM 685 O O . ASP A 1 83 ? 9.198 9.868 2.367 1.00 93.94 83 ASP A O 1
ATOM 689 N N . ASP A 1 84 ? 8.972 11.284 0.639 1.00 94.50 84 ASP A N 1
ATOM 690 C CA . ASP A 1 84 ? 8.108 12.243 1.334 1.00 94.50 84 ASP A CA 1
ATOM 691 C C . ASP A 1 84 ? 6.818 11.565 1.811 1.00 94.50 84 ASP A C 1
ATOM 693 O O . ASP A 1 84 ? 6.376 11.760 2.948 1.00 94.50 84 ASP A O 1
ATOM 697 N N . PHE A 1 85 ? 6.236 10.698 0.975 1.00 96.06 85 PHE A N 1
ATOM 698 C CA . PHE A 1 85 ? 5.074 9.910 1.363 1.00 96.06 85 PHE A CA 1
ATOM 699 C C . PHE A 1 85 ? 5.376 8.990 2.544 1.00 96.06 85 PHE A C 1
ATOM 701 O O . PHE A 1 85 ? 4.627 9.006 3.519 1.00 96.06 85 PHE A O 1
ATOM 708 N N . ILE A 1 86 ? 6.465 8.219 2.482 1.00 93.38 86 ILE A N 1
ATOM 709 C CA . ILE A 1 86 ? 6.896 7.319 3.559 1.00 93.38 86 ILE A CA 1
ATOM 710 C C . ILE A 1 86 ? 7.092 8.090 4.868 1.00 93.38 86 ILE A C 1
ATOM 712 O O . ILE A 1 86 ? 6.674 7.614 5.923 1.00 93.38 86 ILE A O 1
ATOM 716 N N . LEU A 1 87 ? 7.719 9.267 4.810 1.00 92.88 87 LEU A N 1
ATOM 717 C CA . LEU A 1 87 ? 7.944 10.120 5.978 1.00 92.88 87 LEU A CA 1
ATOM 718 C C . LEU A 1 87 ? 6.640 10.683 6.557 1.00 92.88 87 LEU A C 1
ATOM 720 O O . LEU A 1 87 ? 6.588 10.979 7.748 1.00 92.88 87 LEU A O 1
ATOM 724 N N . SER A 1 88 ? 5.588 10.788 5.742 1.00 94.69 88 SER A N 1
ATOM 725 C CA . SER A 1 88 ? 4.254 11.215 6.176 1.00 94.69 88 SER A CA 1
ATOM 726 C C . SER A 1 88 ? 3.417 10.118 6.851 1.00 94.69 88 SER A C 1
ATOM 728 O O . SER A 1 88 ? 2.298 10.409 7.274 1.00 94.69 88 SER A O 1
ATOM 730 N N . LEU A 1 89 ? 3.894 8.866 6.891 1.00 95.00 89 LEU A N 1
ATOM 731 C CA . LEU A 1 89 ? 3.155 7.737 7.466 1.00 95.00 89 LEU A CA 1
ATOM 732 C C . LEU A 1 89 ? 3.336 7.661 8.987 1.00 95.00 89 LEU A C 1
ATOM 734 O O . LEU A 1 89 ? 4.457 7.646 9.506 1.00 95.00 89 LEU A O 1
ATOM 738 N N . GLU A 1 90 ? 2.230 7.508 9.707 1.00 95.25 90 GLU A N 1
ATOM 739 C CA . GLU A 1 90 ? 2.193 7.311 11.153 1.00 95.25 90 GLU A CA 1
ATOM 740 C C . GLU A 1 9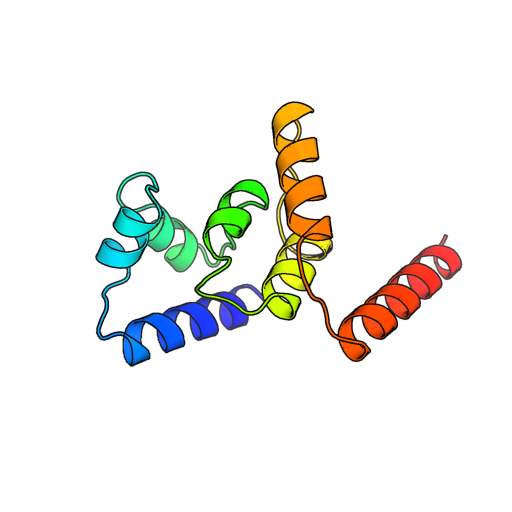0 ? 2.376 5.830 11.508 1.00 95.25 90 GLU A C 1
ATOM 742 O O . GLU A 1 90 ? 1.456 5.119 11.908 1.00 95.25 90 GLU A O 1
ATOM 747 N N . ILE A 1 91 ? 3.608 5.341 11.361 1.00 94.75 91 ILE A N 1
ATOM 748 C CA . ILE A 1 91 ? 3.918 3.932 11.634 1.00 94.75 91 ILE A CA 1
ATOM 749 C C . ILE A 1 91 ? 3.953 3.605 13.135 1.00 94.75 91 ILE A C 1
ATOM 751 O O . ILE A 1 91 ? 4.436 4.386 13.969 1.00 94.75 91 ILE A O 1
ATOM 755 N N . SER A 1 92 ? 3.500 2.405 13.490 1.00 94.25 92 SER A N 1
ATOM 756 C CA . SER A 1 92 ? 3.442 1.921 14.867 1.00 94.25 92 SER A CA 1
ATOM 757 C C . SER A 1 92 ? 4.830 1.679 15.471 1.00 94.25 92 SER A C 1
ATOM 759 O O . SER A 1 92 ? 5.858 1.562 14.792 1.00 94.25 92 SER A O 1
ATOM 761 N N . LYS A 1 93 ? 4.880 1.587 16.807 1.00 93.94 93 LYS A N 1
ATOM 762 C CA . LYS A 1 93 ? 6.114 1.242 17.531 1.00 93.94 93 LYS A CA 1
ATOM 763 C C . LYS A 1 93 ? 6.641 -0.137 17.119 1.00 93.94 93 LYS A C 1
ATOM 765 O O . LYS A 1 93 ? 7.841 -0.268 16.886 1.00 93.94 93 LYS A O 1
ATOM 770 N N . GLU A 1 94 ? 5.751 -1.113 16.967 1.00 92.62 94 GLU A N 1
ATOM 771 C CA . GLU A 1 94 ? 6.094 -2.471 16.539 1.00 92.62 94 GLU A CA 1
ATOM 772 C C . GLU A 1 94 ? 6.747 -2.469 15.149 1.00 92.62 94 GLU A C 1
ATOM 774 O O . GLU A 1 94 ? 7.819 -3.048 14.959 1.00 92.62 94 GLU A O 1
ATOM 779 N N . MET A 1 95 ? 6.172 -1.738 14.188 1.00 93.12 95 MET A N 1
ATOM 780 C CA . MET A 1 95 ? 6.731 -1.643 12.838 1.00 93.12 95 MET A CA 1
ATOM 781 C C . MET A 1 95 ? 8.110 -0.965 12.828 1.00 93.12 95 MET A C 1
ATOM 783 O O . MET A 1 95 ? 9.035 -1.422 12.144 1.00 93.12 95 MET A O 1
ATOM 787 N N . ARG A 1 96 ? 8.295 0.087 13.639 1.00 89.94 96 ARG A N 1
ATOM 788 C CA . ARG A 1 96 ? 9.609 0.727 13.829 1.00 89.94 96 ARG A CA 1
ATOM 789 C C . ARG A 1 96 ? 10.649 -0.254 14.367 1.00 89.94 96 ARG A C 1
ATOM 791 O O . ARG A 1 96 ? 11.779 -0.281 13.873 1.00 89.94 96 ARG A O 1
ATOM 798 N N . GLU A 1 97 ? 10.294 -1.054 15.366 1.00 92.19 97 GLU A N 1
ATOM 799 C CA . GLU A 1 97 ? 11.187 -2.054 15.961 1.00 92.19 97 GLU A CA 1
ATOM 800 C C . GLU A 1 97 ? 11.528 -3.172 14.973 1.00 92.19 97 GLU A C 1
ATOM 802 O O . GLU A 1 97 ? 12.707 -3.493 14.790 1.00 92.19 97 GLU A O 1
ATOM 807 N N . LYS A 1 98 ? 10.528 -3.680 14.245 1.00 89.62 98 LYS A N 1
ATOM 808 C CA 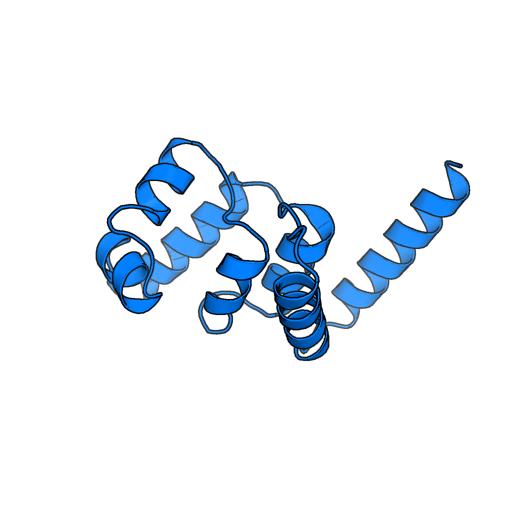. LYS A 1 98 ? 10.703 -4.668 13.173 1.00 89.62 98 LYS A CA 1
ATOM 809 C C . LYS A 1 98 ? 11.724 -4.201 12.133 1.00 89.62 98 LYS A C 1
ATOM 811 O O . LYS A 1 98 ? 12.627 -4.962 11.780 1.00 89.62 98 LYS A O 1
ATOM 816 N N . GLN A 1 99 ? 11.652 -2.947 11.679 1.00 85.31 99 GLN A N 1
ATOM 817 C CA . GLN A 1 99 ? 12.642 -2.422 10.729 1.00 85.31 99 GLN A CA 1
ATOM 818 C C . GLN A 1 99 ? 14.027 -2.217 11.335 1.00 85.31 99 GLN A C 1
ATOM 820 O O . GLN A 1 99 ? 15.029 -2.492 10.674 1.00 85.31 99 GLN A O 1
ATOM 825 N N . ARG A 1 100 ? 14.116 -1.755 12.589 1.00 87.69 100 ARG A N 1
ATOM 826 C CA . ARG A 1 100 ? 15.409 -1.647 13.285 1.00 87.69 100 ARG A CA 1
ATOM 827 C C . ARG A 1 100 ? 16.106 -3.003 13.338 1.00 87.69 100 ARG A C 1
ATOM 829 O O . ARG A 1 100 ? 17.293 -3.078 13.034 1.00 87.69 100 ARG A O 1
ATOM 836 N N . MET A 1 101 ? 15.370 -4.061 13.670 1.00 88.50 101 MET A N 1
ATOM 837 C CA . MET A 1 101 ? 15.904 -5.423 13.706 1.00 88.50 101 MET A CA 1
ATOM 838 C C . MET A 1 101 ? 16.323 -5.914 12.319 1.00 88.50 101 MET A C 1
ATOM 840 O O . MET A 1 101 ? 17.432 -6.420 12.177 1.00 88.50 101 MET A O 1
ATOM 844 N N . ARG A 1 102 ? 15.511 -5.688 11.279 1.00 85.25 102 ARG A N 1
ATOM 845 C CA . ARG A 1 102 ? 15.883 -6.032 9.893 1.00 85.25 102 ARG A CA 1
ATOM 846 C C . ARG A 1 102 ? 17.185 -5.364 9.448 1.00 85.25 102 ARG A C 1
ATOM 848 O O . ARG A 1 102 ? 18.062 -6.044 8.928 1.00 85.25 102 ARG A O 1
ATOM 855 N N . ARG A 1 103 ? 17.346 -4.061 9.705 1.00 84.25 103 ARG A N 1
ATOM 856 C CA . ARG A 1 103 ? 18.575 -3.320 9.362 1.00 84.25 103 ARG A CA 1
ATOM 857 C C . ARG A 1 103 ? 19.792 -3.818 10.140 1.00 84.25 103 ARG A C 1
ATOM 859 O O . ARG A 1 103 ? 20.886 -3.845 9.590 1.00 84.25 103 ARG A O 1
ATOM 866 N N . LYS A 1 104 ? 19.619 -4.199 11.412 1.00 88.31 104 LYS A N 1
ATOM 867 C CA . LYS A 1 104 ? 20.696 -4.818 12.202 1.00 88.31 104 LYS A CA 1
ATOM 868 C C . LYS A 1 104 ? 21.140 -6.140 11.584 1.00 88.31 104 LYS A C 1
ATOM 870 O O . LYS A 1 104 ? 22.332 -6.322 11.396 1.00 88.31 104 LYS A O 1
ATOM 875 N N . LEU A 1 105 ? 20.185 -7.003 11.234 1.00 84.81 105 LEU A N 1
ATOM 876 C CA . LEU A 1 105 ? 20.467 -8.300 10.619 1.00 84.81 105 LEU A CA 1
ATOM 877 C C . LEU A 1 105 ? 21.181 -8.146 9.272 1.00 84.81 105 LEU A C 1
ATOM 879 O O . LEU A 1 105 ? 22.167 -8.828 9.036 1.00 84.81 105 LEU A O 1
ATOM 883 N N . GLN A 1 106 ? 20.751 -7.206 8.425 1.00 80.06 106 GLN A N 1
ATOM 884 C CA . GLN A 1 106 ? 21.426 -6.933 7.149 1.00 80.06 106 GLN A CA 1
ATOM 885 C C . GLN A 1 106 ? 22.903 -6.569 7.347 1.00 80.06 106 GLN A C 1
ATOM 887 O O . GLN A 1 106 ? 23.758 -7.175 6.722 1.00 80.06 106 GLN A O 1
ATOM 892 N N . ARG A 1 107 ? 2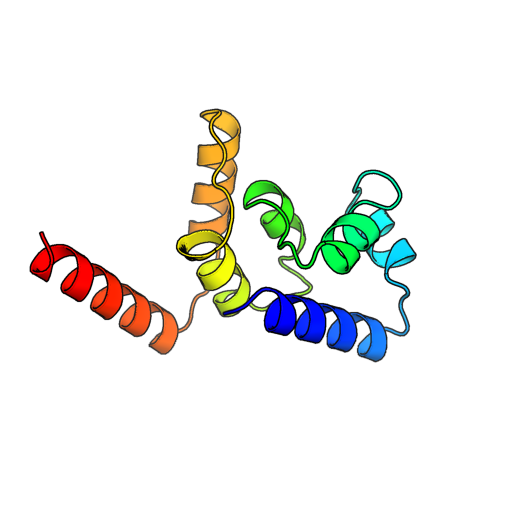3.214 -5.682 8.301 1.00 79.19 107 ARG A N 1
ATOM 893 C CA . ARG A 1 107 ? 24.599 -5.271 8.601 1.00 79.19 107 ARG A CA 1
ATOM 894 C C . ARG A 1 107 ? 25.486 -6.375 9.169 1.00 79.19 107 ARG A C 1
ATOM 896 O O . ARG A 1 107 ? 26.695 -6.226 9.148 1.00 79.19 107 ARG A O 1
ATOM 903 N N . THR A 1 108 ? 24.905 -7.414 9.762 1.00 74.62 108 THR A N 1
ATOM 904 C CA . THR A 1 108 ? 25.661 -8.560 10.295 1.00 74.62 108 THR A CA 1
ATOM 905 C C . THR A 1 108 ? 25.859 -9.671 9.268 1.00 74.62 108 THR A C 1
ATOM 907 O O . THR A 1 108 ? 26.510 -10.660 9.583 1.00 74.62 108 THR A O 1
ATOM 910 N N . THR A 1 109 ? 25.245 -9.551 8.087 1.00 59.09 109 THR A N 1
ATOM 911 C CA . THR A 1 109 ? 25.350 -10.543 7.003 1.00 59.09 109 THR A CA 1
ATOM 912 C C . THR A 1 109 ? 26.290 -10.084 5.878 1.00 59.09 109 THR A C 1
ATOM 914 O O . THR A 1 109 ? 26.513 -10.858 4.950 1.0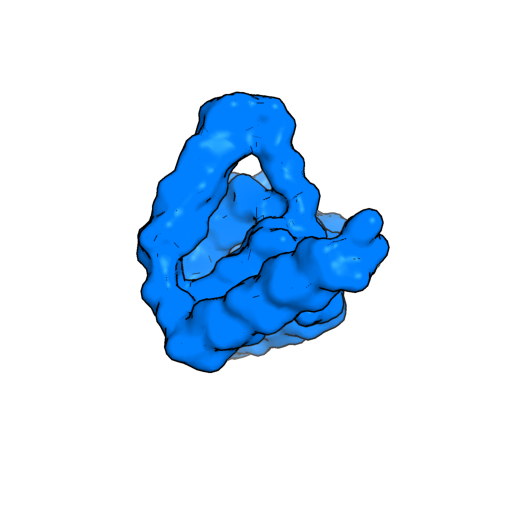0 59.09 109 THR A O 1
ATOM 917 N N . ASP A 1 110 ? 26.827 -8.863 5.983 1.00 49.03 110 ASP A N 1
ATOM 918 C CA . ASP A 1 110 ? 27.901 -8.294 5.154 1.00 49.03 110 ASP A CA 1
ATOM 919 C C . ASP A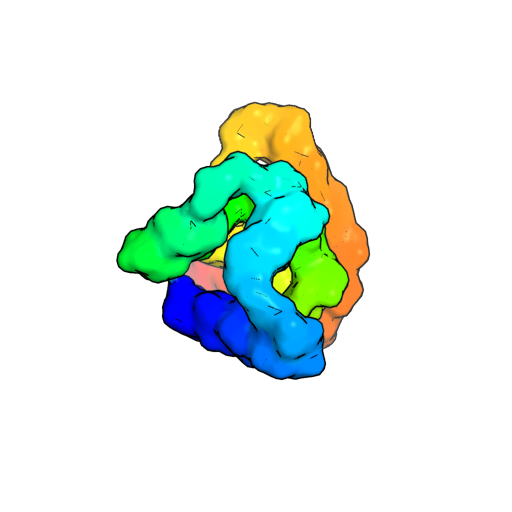 1 110 ? 29.245 -8.407 5.896 1.00 49.03 110 ASP A C 1
ATOM 921 O O . ASP A 1 110 ? 30.275 -8.648 5.226 1.00 49.03 110 ASP A O 1
#

Secondary structure (DSSP, 8-state):
--HHHHHHHHHHHHHHTT--HHHHHHHTTPPTTHHHHHHHTT-PPPHHHHGGGTTTS-HHHHHHHHHHTSPPP-SHHHHHHHHHHHHT----HHHHHHHHHHHHHHHT--

Foldseek 3Di:
DFLVVVVVLVVVLCVVVVHDPQRVCVVLVHDGCPVVVCVVVSHDEALLSLLSCPVRDALLVNLCCHVPPHDYDPDPVSNVVSVVSNVVHPHDPVSVVVVVVVVVVVVVVD

pLDDT: mean 91.8, std 6.96, range [49.03, 97.5]

InterPro domains:
  IPR055763 Domain of unknown function DUF7339 [PF24028] (1-108)